Protein AF-A0A1S8FJV5-F1 (afdb_monomer)

Secondary structure (DSSP, 8-state):
-----------HHHHHHHHHHHTT-GGG-HHHHHHHHHHHHTTS-S-HHHHHHHHHHHHHHHHHHHHH-GGGGG-HHHHHHHHHHHHHHHHSHHHHHHHHHHHHHHHHTT-

Solvent-accessible surface area (backbone atoms only — not comparable to full-atom values): 6586 Å² total; per-residue (Å²): 139,83,82,80,79,81,74,81,76,68,56,73,69,59,55,50,43,53,52,43,41,72,69,68,40,74,77,52,40,63,67,60,48,51,52,51,48,48,59,56,47,70,70,50,62,88,52,70,78,69,31,50,58,52,40,50,43,55,45,52,53,51,50,49,36,53,75,72,32,71,70,50,77,75,39,74,64,50,58,54,50,47,68,58,48,40,56,59,39,60,71,33,62,72,53,33,49,51,50,51,51,50,54,50,51,66,64,57,78,78,118

Mean predicted aligned error: 11.84 Å

pLDDT: mean 76.92, std 16.37, range [39.41, 95.06]

Foldseek 3Di:
DDDDPPPPDDDPVVVVLVVCVVVVPVLSPPVVLLVVLLVLLVPQDPPPPVSLLSSLLSNVVSVCCSVVNPVLVVDPVSVVVSVVVSVVQCVPPVSSVVSVVVSVVSVPVPD

Radius of gyration: 17.73 Å; Cα contacts (8 Å, |Δi|>4): 53; chains: 1; bounding box: 62×35×37 Å

Sequence (111 aa):
MGSVKESQKAAPTEQIARQMLALGNPRFDLEALEKKMRARIQKLSPDVDRSLDASVRVFIEGVLLWEFGDDLNQDPHFYQMLDEIVPKICENKDLANKFHQLFSDMQSRQR

Structure (mmCIF, N/CA/C/O backbone):
data_AF-A0A1S8FJV5-F1
#
_entry.id   AF-A0A1S8FJV5-F1
#
loop_
_atom_site.group_PDB
_atom_site.id
_atom_site.type_symbol
_atom_site.label_atom_id
_atom_site.label_alt_id
_atom_site.label_comp_id
_atom_site.label_asym_id
_atom_site.label_entity_id
_atom_site.label_seq_id
_atom_site.pdbx_PDB_ins_code
_atom_site.Cartn_x
_atom_site.Cartn_y
_atom_site.Cartn_z
_atom_site.occupancy
_atom_site.B_iso_or_equiv
_atom_site.auth_seq_id
_atom_site.auth_comp_id
_atom_site.auth_asym_id
_atom_site.auth_atom_id
_atom_site.pdbx_PDB_model_num
ATOM 1 N N . MET A 1 1 ? 47.246 -2.739 20.776 1.00 41.44 1 MET A N 1
ATOM 2 C CA . MET A 1 1 ? 45.804 -2.698 21.101 1.00 41.44 1 MET A CA 1
ATOM 3 C C . MET A 1 1 ? 45.089 -2.086 19.909 1.00 41.44 1 MET A C 1
ATOM 5 O O . MET A 1 1 ? 45.192 -0.885 19.705 1.00 41.44 1 MET A O 1
ATOM 9 N N . GLY A 1 2 ? 44.524 -2.925 19.038 1.00 39.41 2 GLY A N 1
ATOM 10 C CA . GLY A 1 2 ? 43.854 -2.492 17.812 1.00 39.41 2 GLY A CA 1
ATOM 11 C C . GLY A 1 2 ? 42.355 -2.356 18.047 1.00 39.41 2 GLY A C 1
ATOM 12 O O . GLY A 1 2 ? 41.703 -3.343 18.370 1.00 39.41 2 GLY A O 1
ATOM 13 N N . SER A 1 3 ? 41.823 -1.147 17.887 1.00 42.53 3 SER A N 1
ATOM 14 C CA . SER A 1 3 ? 40.380 -0.911 17.856 1.00 42.53 3 SER A CA 1
ATOM 15 C C . SER A 1 3 ? 39.877 -1.152 16.437 1.00 42.53 3 SER A C 1
ATOM 17 O O . SER A 1 3 ? 40.104 -0.344 15.535 1.00 42.53 3 SER A O 1
ATOM 19 N N . VAL A 1 4 ? 39.222 -2.292 16.237 1.00 45.38 4 VAL A N 1
ATOM 20 C CA . VAL A 1 4 ? 38.494 -2.611 15.009 1.00 45.38 4 VAL A CA 1
ATOM 21 C C . VAL A 1 4 ? 37.284 -1.682 14.938 1.00 45.38 4 VAL A C 1
ATOM 23 O O . VAL A 1 4 ? 36.382 -1.755 15.766 1.00 45.38 4 VAL A O 1
ATOM 26 N N . LYS A 1 5 ? 37.282 -0.775 13.957 1.00 46.78 5 LYS A N 1
ATOM 27 C CA . LYS A 1 5 ? 36.084 -0.039 13.548 1.00 46.78 5 LYS A CA 1
ATOM 28 C C . LYS A 1 5 ? 35.141 -1.037 12.876 1.00 46.78 5 LYS A C 1
ATOM 30 O O . LYS A 1 5 ? 35.322 -1.354 11.701 1.00 46.78 5 LYS A O 1
ATOM 35 N N . GLU A 1 6 ? 34.165 -1.546 13.622 1.00 42.50 6 GLU A N 1
ATOM 36 C CA . GLU A 1 6 ? 33.012 -2.254 13.064 1.00 42.50 6 GLU A CA 1
ATOM 37 C C . GLU A 1 6 ? 32.276 -1.316 12.102 1.00 42.50 6 GLU A C 1
ATOM 39 O O . GLU A 1 6 ? 31.509 -0.437 12.487 1.00 42.50 6 GLU A O 1
ATOM 44 N N . SER A 1 7 ? 32.578 -1.477 10.816 1.00 46.72 7 SER A N 1
ATOM 45 C CA . SER A 1 7 ? 31.801 -0.895 9.734 1.00 46.72 7 SER A CA 1
ATOM 46 C C . SER A 1 7 ? 30.506 -1.689 9.650 1.00 46.72 7 SER A C 1
ATOM 48 O O . SER A 1 7 ? 30.498 -2.813 9.149 1.00 46.72 7 SER A O 1
ATOM 50 N N . GLN A 1 8 ? 29.426 -1.119 10.183 1.00 49.91 8 GLN A N 1
ATOM 51 C CA . GLN A 1 8 ? 28.072 -1.624 9.992 1.00 49.91 8 GLN A CA 1
ATOM 52 C C . GLN A 1 8 ? 27.805 -1.727 8.484 1.00 49.91 8 GLN A C 1
ATOM 54 O O . GLN A 1 8 ? 27.640 -0.722 7.791 1.00 49.91 8 GLN A O 1
ATOM 59 N N . LYS A 1 9 ? 27.827 -2.956 7.958 1.00 48.88 9 LYS A N 1
ATOM 60 C CA . LYS A 1 9 ? 27.350 -3.265 6.611 1.00 48.88 9 LYS A CA 1
ATOM 61 C C . LYS A 1 9 ? 25.850 -2.998 6.601 1.00 48.88 9 LYS A C 1
ATOM 63 O O . LYS A 1 9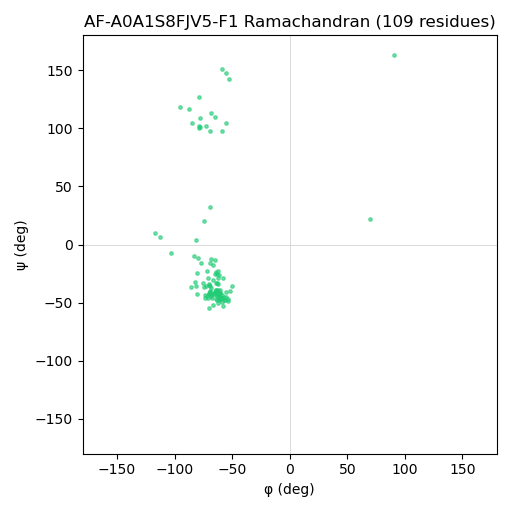 ? 25.098 -3.736 7.232 1.00 48.88 9 LYS A O 1
ATOM 68 N N . ALA A 1 10 ? 25.432 -1.951 5.896 1.00 49.31 10 ALA A N 1
ATOM 69 C CA . ALA A 1 10 ? 24.034 -1.787 5.524 1.00 49.31 10 ALA A CA 1
ATOM 70 C C . ALA A 1 10 ? 23.559 -3.070 4.819 1.00 49.31 10 ALA A C 1
ATOM 72 O O . ALA A 1 10 ? 24.334 -3.701 4.090 1.00 49.31 10 ALA A O 1
ATOM 73 N N . ALA A 1 11 ? 22.318 -3.486 5.072 1.00 54.41 11 ALA A N 1
ATOM 74 C CA . ALA A 1 11 ? 21.757 -4.672 4.437 1.00 54.41 11 ALA A CA 1
ATOM 75 C C . ALA A 1 11 ? 21.859 -4.543 2.899 1.00 54.41 11 ALA A C 1
ATOM 77 O O . ALA A 1 11 ? 21.764 -3.423 2.384 1.00 54.41 11 ALA A O 1
ATOM 78 N N . PRO A 1 12 ? 22.036 -5.648 2.146 1.00 57.12 12 PRO A N 1
ATOM 79 C CA . PRO A 1 12 ? 22.237 -5.612 0.690 1.00 57.12 12 PRO A CA 1
ATOM 80 C C . PRO A 1 12 ? 21.193 -4.757 -0.044 1.00 57.12 12 PRO A C 1
ATOM 82 O O . PRO A 1 12 ? 21.518 -4.031 -0.981 1.00 57.12 12 PRO A O 1
ATOM 85 N N . THR A 1 13 ? 19.956 -4.777 0.450 1.00 60.84 13 THR A N 1
ATOM 86 C CA . THR A 1 13 ? 18.806 -4.022 -0.053 1.00 60.84 13 THR A CA 1
ATOM 87 C C . THR A 1 13 ? 18.997 -2.507 0.039 1.00 60.84 13 THR A C 1
ATOM 89 O O . THR A 1 13 ? 18.662 -1.775 -0.886 1.00 60.84 13 THR A O 1
ATOM 92 N N . GLU A 1 14 ? 19.602 -2.022 1.121 1.00 64.00 14 GLU A N 1
ATOM 93 C CA . GLU A 1 14 ? 19.800 -0.591 1.363 1.00 64.00 14 GLU A CA 1
ATOM 94 C C . GLU A 1 14 ? 20.923 -0.022 0.482 1.00 64.00 14 GLU A C 1
ATOM 96 O O . GLU A 1 14 ? 20.861 1.116 0.018 1.00 64.00 14 GLU A O 1
ATOM 101 N N . GLN A 1 15 ? 21.945 -0.834 0.195 1.00 68.19 15 GLN A N 1
ATOM 102 C CA . GLN A 1 15 ? 23.051 -0.447 -0.679 1.00 68.19 15 GLN A CA 1
ATOM 103 C C . GLN A 1 15 ? 22.636 -0.426 -2.158 1.00 68.19 15 GLN A C 1
ATOM 105 O O . GLN A 1 15 ? 23.053 0.469 -2.897 1.00 68.19 15 GLN A O 1
ATOM 110 N N . ILE A 1 16 ? 21.777 -1.363 -2.571 1.00 67.94 16 ILE A N 1
ATOM 111 C CA . ILE A 1 16 ? 21.184 -1.400 -3.914 1.00 67.94 16 ILE A CA 1
ATOM 112 C C . ILE A 1 16 ? 20.231 -0.215 -4.109 1.00 67.94 16 ILE A C 1
ATOM 114 O O . ILE A 1 16 ? 20.355 0.496 -5.105 1.00 67.94 16 ILE A O 1
ATOM 118 N N . ALA A 1 17 ? 19.360 0.072 -3.135 1.00 62.03 17 ALA A N 1
ATOM 119 C CA . ALA A 1 17 ? 18.460 1.226 -3.190 1.00 62.03 17 ALA A CA 1
ATOM 120 C C . ALA A 1 17 ? 19.229 2.554 -3.318 1.00 62.03 17 ALA A C 1
ATOM 122 O O . ALA A 1 17 ? 18.900 3.385 -4.163 1.00 62.03 17 ALA A O 1
ATOM 123 N N . ARG A 1 18 ? 20.320 2.732 -2.554 1.00 65.81 18 ARG A N 1
ATOM 124 C CA . ARG A 1 18 ? 21.183 3.927 -2.641 1.00 65.81 18 ARG A CA 1
ATOM 125 C C . ARG A 1 18 ? 21.887 4.066 -3.994 1.00 65.81 18 ARG A C 1
ATOM 127 O O . ARG A 1 18 ? 21.993 5.180 -4.502 1.00 65.81 18 ARG A O 1
ATOM 134 N N . GLN A 1 19 ? 22.361 2.969 -4.588 1.00 65.38 19 GLN A N 1
ATOM 135 C CA . GLN A 1 19 ? 22.968 3.010 -5.925 1.00 65.38 19 GLN A CA 1
ATOM 136 C C . GLN A 1 19 ? 21.938 3.309 -7.016 1.00 65.38 19 GLN A C 1
ATOM 138 O O . GLN A 1 19 ? 22.221 4.089 -7.920 1.00 65.38 19 GLN A O 1
ATOM 143 N N . MET A 1 20 ? 20.735 2.746 -6.922 1.00 63.62 20 MET A N 1
ATOM 144 C CA . MET A 1 20 ? 19.676 2.979 -7.905 1.00 63.62 20 MET A CA 1
ATOM 145 C C . MET A 1 20 ? 19.107 4.405 -7.832 1.00 63.62 20 MET A C 1
ATOM 147 O O . MET A 1 20 ? 18.819 4.999 -8.871 1.00 63.62 20 MET A O 1
ATOM 151 N N . LEU A 1 21 ? 19.034 4.989 -6.630 1.00 61.91 21 LEU A N 1
ATOM 152 C CA . LEU A 1 21 ? 18.757 6.415 -6.422 1.00 61.91 21 LEU A CA 1
ATOM 153 C C . LEU A 1 21 ? 19.818 7.309 -7.079 1.00 61.91 21 LEU A C 1
ATOM 155 O O . LEU A 1 21 ? 19.479 8.266 -7.771 1.00 61.91 21 LEU A O 1
ATOM 159 N N . ALA A 1 22 ? 21.103 6.974 -6.915 1.00 62.22 22 ALA A N 1
ATOM 160 C CA . ALA A 1 22 ? 22.210 7.716 -7.524 1.00 62.22 22 ALA A CA 1
ATOM 161 C C . ALA A 1 22 ? 22.217 7.642 -9.064 1.00 62.22 22 ALA A C 1
ATOM 163 O O . ALA A 1 22 ? 22.718 8.551 -9.722 1.00 62.22 22 ALA A O 1
ATOM 164 N N . LEU A 1 23 ? 21.630 6.588 -9.639 1.00 63.34 23 LEU A N 1
ATOM 165 C CA . LEU A 1 23 ? 21.435 6.425 -11.082 1.00 63.34 23 LEU A CA 1
ATOM 166 C C . LEU A 1 23 ? 20.207 7.184 -11.618 1.00 63.34 23 LEU A C 1
ATOM 168 O O . LEU A 1 23 ? 19.894 7.076 -12.802 1.00 63.34 23 LEU A O 1
ATOM 172 N N . GLY A 1 24 ? 19.509 7.950 -10.772 1.00 52.59 24 GLY A N 1
ATOM 173 C CA . GLY A 1 24 ? 18.350 8.745 -11.173 1.00 52.59 24 GLY A CA 1
ATOM 174 C C . GLY A 1 24 ? 17.132 7.900 -11.536 1.00 52.59 24 GLY A C 1
ATOM 175 O O . GLY A 1 24 ? 16.272 8.372 -12.275 1.00 52.59 24 GLY A O 1
ATOM 176 N N . ASN A 1 25 ? 17.053 6.655 -11.054 1.00 58.31 25 ASN A N 1
ATOM 177 C CA . ASN A 1 25 ? 15.901 5.804 -11.307 1.00 58.31 25 ASN A CA 1
ATOM 178 C C . ASN A 1 25 ? 14.744 6.222 -10.376 1.00 58.31 25 ASN A C 1
ATOM 180 O O . ASN A 1 25 ? 14.808 5.956 -9.171 1.00 58.31 25 ASN A O 1
ATOM 184 N N . PRO A 1 26 ? 13.666 6.839 -10.901 1.00 57.41 26 PRO A N 1
ATOM 185 C CA . PRO A 1 26 ? 12.567 7.358 -10.084 1.00 57.41 26 PRO A CA 1
ATOM 186 C C . PRO A 1 26 ? 11.803 6.252 -9.341 1.00 57.41 26 PRO A C 1
ATOM 188 O O . PRO A 1 26 ? 11.045 6.544 -8.420 1.00 57.41 26 PRO A O 1
ATOM 191 N N . ARG A 1 27 ? 12.015 4.976 -9.704 1.00 58.25 27 ARG A N 1
ATOM 192 C CA . ARG A 1 27 ? 11.460 3.817 -8.991 1.00 58.25 27 ARG A CA 1
ATOM 193 C C . ARG A 1 27 ? 12.047 3.597 -7.600 1.00 58.25 27 ARG A 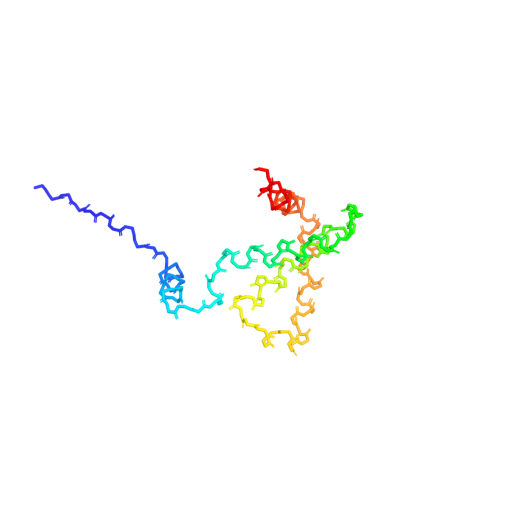C 1
ATOM 195 O O . ARG A 1 27 ? 11.469 2.824 -6.866 1.00 58.25 27 ARG A O 1
ATOM 202 N N . PHE A 1 28 ? 13.138 4.257 -7.212 1.00 64.62 28 PHE A N 1
ATOM 203 C CA . PHE A 1 28 ? 13.715 4.100 -5.867 1.00 64.62 28 PHE A CA 1
ATOM 204 C C . PHE A 1 28 ? 13.602 5.358 -5.002 1.00 64.62 28 PHE A C 1
ATOM 206 O O . PHE A 1 28 ? 14.123 5.390 -3.888 1.00 64.62 28 PHE A O 1
ATOM 213 N N . ASP A 1 29 ? 12.893 6.380 -5.486 1.00 79.56 29 ASP A N 1
ATOM 214 C CA . ASP A 1 29 ? 12.600 7.588 -4.722 1.00 79.56 29 ASP A CA 1
ATOM 215 C C . ASP A 1 29 ? 11.450 7.341 -3.736 1.00 79.56 29 ASP A C 1
ATOM 217 O O . ASP A 1 29 ? 10.265 7.337 -4.087 1.00 79.56 29 ASP A O 1
ATOM 221 N N . LEU A 1 30 ? 11.829 7.114 -2.477 1.00 78.06 30 LEU A N 1
ATOM 222 C CA . LEU A 1 30 ? 10.900 6.895 -1.373 1.00 78.06 30 LEU A CA 1
ATOM 223 C C . LEU A 1 30 ? 10.015 8.123 -1.112 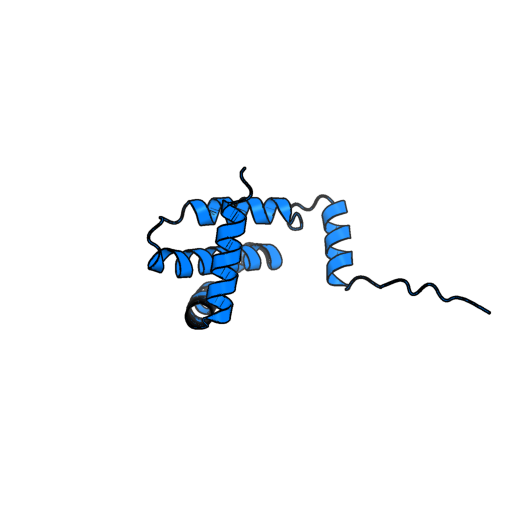1.00 78.06 30 LEU A C 1
ATOM 225 O O . LEU A 1 30 ? 8.851 7.965 -0.750 1.00 78.06 30 LEU A O 1
ATOM 229 N N . GLU A 1 31 ? 10.530 9.335 -1.331 1.00 82.25 31 GLU A N 1
ATOM 230 C CA . GLU A 1 31 ? 9.765 10.5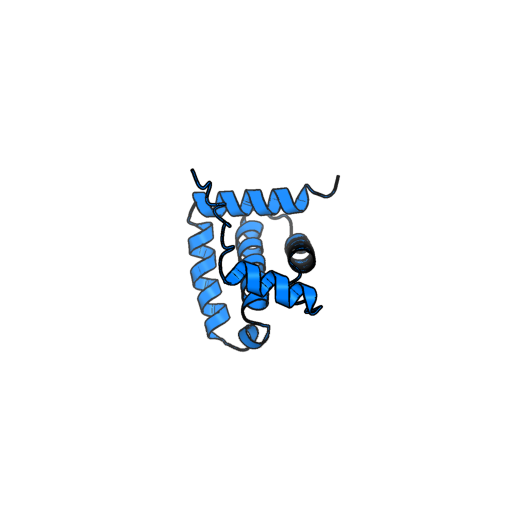71 -1.153 1.00 82.25 31 GLU A CA 1
ATOM 231 C C . GLU A 1 31 ? 8.687 10.694 -2.240 1.00 82.25 31 GLU A C 1
ATOM 233 O O . GLU A 1 31 ? 7.525 11.008 -1.953 1.00 82.25 31 GLU A O 1
ATOM 238 N N . ALA A 1 32 ? 9.028 10.351 -3.486 1.00 80.56 32 ALA A N 1
ATOM 239 C CA . ALA A 1 32 ? 8.061 10.276 -4.578 1.00 80.56 32 ALA A CA 1
ATOM 240 C C . ALA A 1 32 ? 6.991 9.196 -4.338 1.00 80.56 32 ALA A C 1
ATOM 242 O O . ALA A 1 32 ? 5.806 9.438 -4.607 1.00 80.56 32 ALA A O 1
ATOM 243 N N . LEU A 1 33 ? 7.376 8.031 -3.800 1.00 82.62 33 LEU A N 1
ATOM 244 C CA . LEU A 1 33 ? 6.433 6.981 -3.411 1.00 82.62 33 LEU A CA 1
ATOM 245 C C . LEU A 1 33 ? 5.481 7.471 -2.316 1.00 82.62 33 LEU A C 1
ATOM 247 O O . LEU A 1 33 ? 4.264 7.358 -2.476 1.00 82.62 33 LEU A O 1
ATOM 251 N N . GLU A 1 34 ? 6.012 8.052 -1.239 1.00 84.12 34 GLU A N 1
ATOM 252 C CA . GLU A 1 34 ? 5.213 8.583 -0.132 1.00 84.12 34 GLU A CA 1
ATOM 253 C C . GLU A 1 34 ? 4.210 9.627 -0.640 1.00 84.12 34 GLU A C 1
ATOM 255 O O . GLU A 1 34 ? 3.017 9.564 -0.324 1.00 84.12 34 GLU A O 1
ATOM 260 N N . LYS A 1 35 ? 4.662 10.549 -1.499 1.00 85.06 35 LYS A N 1
ATOM 261 C CA . LYS A 1 35 ? 3.814 11.571 -2.122 1.00 85.06 35 LYS A CA 1
ATOM 262 C C . LYS A 1 35 ? 2.708 10.955 -2.982 1.00 85.06 35 LYS A C 1
ATOM 264 O O . LYS A 1 35 ? 1.555 11.385 -2.890 1.00 85.06 35 LYS A O 1
ATOM 269 N N . LYS A 1 36 ? 3.028 9.938 -3.792 1.00 84.69 36 LYS A N 1
ATOM 270 C CA . LYS A 1 36 ? 2.051 9.212 -4.623 1.00 84.69 36 LYS A CA 1
ATOM 271 C C . LYS A 1 36 ? 1.017 8.497 -3.754 1.00 84.69 36 LYS A C 1
ATOM 273 O O . LYS A 1 36 ? -0.178 8.636 -4.012 1.00 84.69 36 LYS A O 1
ATOM 278 N N . MET A 1 37 ? 1.449 7.777 -2.719 1.00 85.12 37 MET A N 1
ATOM 279 C CA . MET A 1 37 ? 0.548 7.054 -1.815 1.00 85.12 37 MET A CA 1
ATOM 280 C C . MET A 1 37 ? -0.368 8.005 -1.057 1.00 85.12 37 MET A C 1
ATOM 282 O O . MET A 1 37 ? -1.580 7.799 -1.036 1.00 85.12 37 MET A O 1
ATOM 286 N N . ARG A 1 38 ? 0.175 9.110 -0.541 1.00 83.44 38 ARG A N 1
ATOM 287 C CA . ARG A 1 38 ? -0.609 10.153 0.126 1.00 83.44 38 ARG A CA 1
ATOM 288 C C . ARG A 1 38 ? -1.704 10.706 -0.783 1.00 83.44 38 ARG A C 1
ATOM 290 O O . ARG A 1 38 ? -2.859 10.767 -0.374 1.00 83.44 38 ARG A O 1
ATOM 297 N N . ALA A 1 39 ? -1.365 11.046 -2.026 1.00 83.69 39 ALA A N 1
ATOM 298 C CA . ALA A 1 39 ? -2.329 11.567 -2.991 1.00 83.69 39 ALA A CA 1
ATOM 299 C C . ALA A 1 39 ? -3.419 10.546 -3.365 1.00 83.69 39 ALA A C 1
ATOM 301 O O . ALA A 1 39 ? -4.550 10.942 -3.642 1.00 83.69 39 ALA A O 1
ATOM 302 N N . ARG A 1 40 ? -3.104 9.241 -3.395 1.00 82.75 40 ARG A N 1
ATOM 303 C CA . ARG A 1 40 ? -4.108 8.191 -3.639 1.00 82.75 40 ARG A CA 1
ATOM 304 C C . ARG A 1 40 ? -5.016 7.989 -2.424 1.00 82.75 40 ARG A C 1
ATOM 306 O O . ARG A 1 40 ? -6.225 7.926 -2.605 1.00 82.75 40 ARG A O 1
ATOM 313 N N . ILE A 1 41 ? -4.458 7.959 -1.214 1.00 80.81 41 ILE A N 1
ATOM 314 C CA . ILE A 1 41 ? -5.218 7.791 0.035 1.00 80.81 41 ILE A CA 1
ATOM 315 C C . ILE A 1 41 ? -6.152 8.985 0.276 1.00 80.81 41 ILE A C 1
ATOM 317 O O . ILE A 1 41 ? -7.310 8.791 0.613 1.00 80.81 41 ILE A O 1
ATOM 321 N N . GLN A 1 42 ? -5.710 10.220 0.017 1.00 77.06 42 GLN A N 1
ATOM 322 C CA . GLN A 1 42 ? -6.549 11.424 0.157 1.00 77.06 42 GLN A CA 1
ATOM 323 C C . GLN A 1 42 ? -7.775 11.448 -0.766 1.00 77.06 42 GLN A C 1
ATOM 325 O O . GLN A 1 42 ? -8.737 12.161 -0.493 1.00 77.06 42 GLN A O 1
ATOM 330 N N . LYS A 1 43 ? -7.739 10.707 -1.879 1.00 78.56 43 LYS A N 1
ATOM 331 C CA . LYS A 1 43 ? -8.880 10.590 -2.797 1.00 78.56 43 LYS A CA 1
ATOM 332 C C . LYS A 1 43 ? -9.933 9.598 -2.304 1.00 78.56 43 LYS A C 1
ATOM 334 O O . LYS A 1 43 ? -11.021 9.561 -2.874 1.00 78.56 43 LYS A O 1
ATOM 339 N N . LEU A 1 44 ? -9.624 8.797 -1.285 1.00 74.75 44 LEU A N 1
ATOM 340 C CA . LEU A 1 44 ? -10.582 7.901 -0.650 1.00 74.75 44 LEU A CA 1
ATOM 341 C C . LEU A 1 44 ? -11.459 8.728 0.303 1.00 74.75 44 LEU A C 1
ATOM 343 O O . LEU A 1 44 ? -10.953 9.497 1.116 1.00 74.75 44 LEU A O 1
ATOM 347 N N . SER A 1 45 ? -12.783 8.626 0.154 1.00 56.75 45 SER A N 1
ATOM 348 C CA . SER A 1 45 ? -13.750 9.389 0.953 1.00 56.75 45 SER A CA 1
ATOM 349 C C . SER A 1 45 ? -13.608 9.131 2.465 1.00 56.75 45 SER A C 1
ATOM 351 O O . SER A 1 45 ? -13.255 8.022 2.859 1.00 56.75 45 SER A O 1
ATOM 353 N N . PRO A 1 46 ? -13.952 10.113 3.323 1.00 58.59 46 PRO A N 1
ATOM 354 C CA . PRO A 1 46 ? -13.742 10.066 4.778 1.00 58.59 46 PRO A CA 1
ATOM 355 C C . PRO A 1 46 ? -14.700 9.138 5.556 1.00 58.59 46 PRO A C 1
ATOM 357 O O . PRO A 1 46 ? -14.874 9.313 6.759 1.00 58.59 46 PRO A O 1
ATOM 360 N N . ASP A 1 47 ? -15.346 8.172 4.901 1.00 57.53 47 ASP A N 1
ATOM 361 C CA . ASP A 1 47 ? -16.264 7.247 5.573 1.00 57.53 47 ASP A CA 1
ATOM 362 C C . ASP A 1 47 ? -15.451 6.170 6.311 1.00 57.53 47 ASP A C 1
ATOM 364 O O . ASP A 1 47 ? -14.876 5.275 5.693 1.00 57.53 47 ASP A O 1
ATOM 368 N N . VAL A 1 48 ? -15.320 6.331 7.629 1.00 54.84 48 VAL A N 1
ATOM 369 C CA . VAL A 1 48 ? -14.211 5.822 8.460 1.00 54.84 48 VAL A CA 1
ATOM 370 C C . VAL A 1 48 ? -13.988 4.308 8.339 1.00 54.84 48 VAL A C 1
ATOM 372 O O . VAL A 1 48 ? -12.842 3.888 8.181 1.00 54.84 48 VAL A O 1
ATOM 375 N N . ASP A 1 49 ? -15.047 3.497 8.296 1.00 50.94 49 ASP A N 1
ATOM 376 C CA . ASP A 1 49 ? -14.917 2.031 8.232 1.00 50.94 49 ASP A CA 1
ATOM 377 C C . ASP A 1 49 ? -14.640 1.505 6.817 1.00 50.94 49 ASP A C 1
ATOM 379 O O . ASP A 1 49 ? -13.843 0.589 6.640 1.00 50.94 49 ASP A O 1
ATOM 383 N N . ARG A 1 50 ? -15.214 2.120 5.772 1.00 57.59 50 ARG A N 1
ATOM 384 C CA . ARG A 1 50 ? -14.843 1.794 4.379 1.00 57.59 50 ARG A CA 1
ATOM 385 C C . ARG A 1 50 ? -13.504 2.417 3.978 1.00 57.59 50 ARG A C 1
ATOM 387 O O . ARG A 1 50 ? -12.919 2.010 2.974 1.00 57.59 50 ARG A O 1
ATOM 394 N N . SER A 1 51 ? -13.015 3.389 4.753 1.00 73.38 51 SER A N 1
ATOM 395 C CA . SER A 1 51 ? -11.756 4.080 4.490 1.00 73.38 51 SER A CA 1
ATOM 396 C C . SER A 1 51 ? -10.542 3.208 4.789 1.00 73.38 51 SER A C 1
ATOM 398 O O . SER A 1 51 ? -9.565 3.302 4.046 1.00 73.38 51 SER A O 1
ATOM 400 N N . LEU A 1 52 ? -10.583 2.345 5.815 1.00 84.62 52 LEU A N 1
ATOM 401 C CA . LEU A 1 52 ? -9.407 1.570 6.214 1.00 84.62 52 LEU A CA 1
ATOM 402 C C . LEU A 1 52 ? -9.073 0.497 5.177 1.00 84.62 52 LEU A C 1
ATOM 404 O O . LEU A 1 52 ? -7.967 0.521 4.647 1.00 84.62 52 LEU A O 1
ATOM 408 N N . ASP A 1 53 ? -10.022 -0.370 4.817 1.00 88.25 53 ASP A N 1
ATOM 409 C CA . ASP A 1 53 ? -9.832 -1.400 3.786 1.00 88.25 53 ASP A CA 1
ATOM 410 C C . ASP A 1 53 ? -9.366 -0.804 2.458 1.00 88.25 53 ASP A C 1
ATOM 412 O O . ASP A 1 53 ? -8.406 -1.280 1.849 1.00 88.25 53 ASP A O 1
ATOM 416 N N . ALA A 1 54 ? -10.000 0.289 2.026 1.00 88.00 54 ALA A N 1
ATOM 417 C CA . ALA A 1 54 ? -9.622 0.970 0.797 1.00 88.00 54 ALA A CA 1
ATOM 418 C C . ALA A 1 54 ? -8.211 1.577 0.887 1.00 88.00 54 ALA A C 1
ATOM 420 O O . ALA A 1 54 ? -7.437 1.476 -0.067 1.00 88.00 54 ALA A O 1
ATOM 421 N N . SER A 1 55 ? -7.852 2.174 2.028 1.00 88.00 55 SER A N 1
ATOM 422 C CA . SER A 1 55 ? -6.534 2.790 2.232 1.00 88.00 55 SER A CA 1
ATOM 423 C C . SER A 1 55 ? -5.430 1.743 2.321 1.00 88.00 55 SER A C 1
ATOM 425 O O . SER A 1 55 ? -4.391 1.902 1.683 1.00 88.00 55 SER A O 1
ATOM 427 N N . VAL A 1 56 ? -5.667 0.646 3.045 1.00 91.81 56 VAL A N 1
ATOM 428 C CA . VAL A 1 56 ? -4.762 -0.506 3.130 1.00 91.81 56 VAL A CA 1
ATOM 429 C C . VAL A 1 56 ? -4.570 -1.123 1.748 1.00 91.81 56 VAL A C 1
ATOM 431 O O . VAL A 1 56 ? -3.430 -1.321 1.333 1.00 91.81 56 VAL A O 1
ATOM 434 N N . ARG A 1 57 ? -5.652 -1.346 0.990 1.00 92.62 57 ARG A N 1
ATOM 435 C CA . ARG A 1 57 ? -5.575 -1.876 -0.378 1.00 92.62 57 ARG A CA 1
ATOM 436 C C . ARG A 1 57 ? -4.725 -0.991 -1.281 1.00 92.62 57 ARG A C 1
ATOM 438 O O . ARG A 1 57 ? -3.780 -1.481 -1.888 1.00 92.62 57 ARG A O 1
ATOM 445 N N . VAL A 1 58 ? -5.027 0.306 -1.339 1.00 90.31 58 VAL A N 1
ATOM 446 C CA . VAL A 1 58 ? -4.294 1.273 -2.172 1.00 90.31 58 VAL A CA 1
ATOM 447 C C . VAL A 1 58 ? -2.822 1.359 -1.777 1.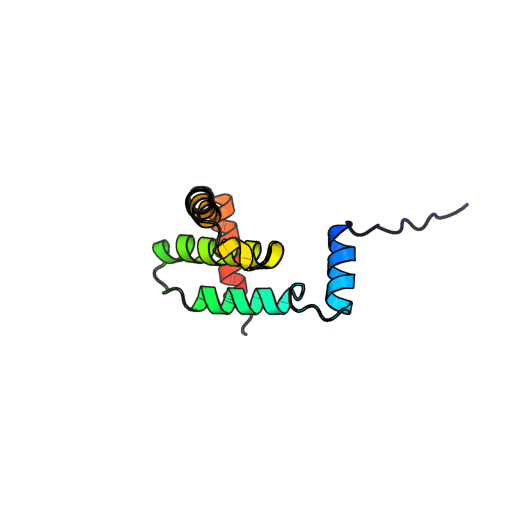00 90.31 58 VAL A C 1
ATOM 449 O O . VAL A 1 58 ? -1.960 1.472 -2.651 1.00 90.31 58 VAL A O 1
ATOM 452 N N . PHE A 1 59 ? -2.530 1.309 -0.476 1.00 91.19 59 PHE A N 1
ATOM 453 C CA . PHE A 1 59 ? -1.166 1.352 0.028 1.00 91.19 59 PHE A CA 1
ATOM 454 C C . PHE A 1 59 ? -0.382 0.099 -0.367 1.00 91.19 59 PHE A C 1
ATOM 456 O O . PHE A 1 59 ? 0.689 0.216 -0.954 1.00 91.19 59 PHE A O 1
ATOM 463 N N . ILE A 1 60 ? -0.919 -1.093 -0.095 1.00 92.31 60 ILE A N 1
ATOM 464 C CA . ILE A 1 60 ? -0.245 -2.362 -0.397 1.00 92.31 60 ILE A CA 1
ATOM 465 C C . ILE A 1 60 ? -0.069 -2.527 -1.901 1.00 92.31 60 ILE A C 1
ATOM 467 O O . ILE A 1 60 ? 1.035 -2.814 -2.349 1.00 92.31 60 ILE A O 1
ATOM 471 N N . GLU A 1 61 ? -1.119 -2.281 -2.686 1.00 92.81 61 GLU A N 1
ATOM 472 C CA . GLU A 1 61 ? -1.037 -2.276 -4.146 1.00 92.81 61 GLU A CA 1
ATOM 473 C C . GLU A 1 61 ? 0.081 -1.336 -4.611 1.00 92.81 61 GLU A C 1
ATOM 475 O O . GLU A 1 61 ? 0.946 -1.715 -5.393 1.00 92.81 61 GLU A O 1
ATOM 480 N N . GLY A 1 62 ? 0.108 -0.113 -4.084 1.00 89.56 62 GLY A N 1
ATOM 481 C CA . GLY A 1 62 ? 1.100 0.881 -4.451 1.00 89.56 62 GLY A CA 1
ATOM 482 C C . GLY A 1 62 ? 2.538 0.513 -4.084 1.00 89.56 62 GLY A C 1
ATOM 483 O O . GLY A 1 62 ? 3.433 0.773 -4.884 1.00 89.56 62 GLY A O 1
ATOM 484 N N . VAL A 1 63 ? 2.759 -0.093 -2.916 1.00 88.88 63 VAL A N 1
ATOM 485 C CA . VAL A 1 63 ? 4.077 -0.585 -2.482 1.00 88.88 63 VAL A CA 1
ATOM 486 C C . VAL A 1 63 ? 4.521 -1.770 -3.336 1.00 88.88 63 VAL A C 1
ATOM 488 O O . VAL A 1 63 ? 5.666 -1.808 -3.774 1.00 88.88 63 VAL A O 1
ATOM 491 N N . LEU A 1 64 ? 3.624 -2.713 -3.624 1.00 89.94 64 LEU A N 1
ATOM 492 C CA . LEU A 1 64 ? 3.955 -3.892 -4.423 1.00 89.94 64 LEU A CA 1
ATOM 493 C C . LEU A 1 64 ? 4.245 -3.531 -5.882 1.00 89.94 64 LEU A C 1
ATOM 495 O O . LEU A 1 64 ? 5.220 -4.019 -6.441 1.00 89.94 64 LEU A O 1
ATOM 499 N N . LEU A 1 65 ? 3.466 -2.632 -6.487 1.00 89.19 65 LEU A N 1
ATOM 500 C CA . LEU A 1 65 ? 3.748 -2.135 -7.839 1.00 89.19 65 LEU A CA 1
ATOM 501 C C . LEU A 1 65 ? 5.030 -1.299 -7.897 1.00 89.19 65 LEU A C 1
ATOM 503 O O . LEU A 1 65 ? 5.705 -1.270 -8.922 1.00 89.19 65 LEU A O 1
ATOM 507 N N . TRP A 1 66 ? 5.373 -0.609 -6.809 1.00 85.12 66 TRP A N 1
ATOM 508 C CA . TRP A 1 66 ? 6.638 0.113 -6.713 1.00 85.12 66 TRP A CA 1
ATOM 509 C C . TRP A 1 66 ? 7.834 -0.844 -6.666 1.00 85.12 66 TRP A C 1
ATOM 511 O O . TRP A 1 66 ? 8.792 -0.637 -7.406 1.00 85.12 66 TRP A O 1
ATOM 521 N N . GLU A 1 67 ? 7.744 -1.910 -5.868 1.00 84.94 67 GLU A N 1
ATOM 522 C CA . GLU A 1 67 ? 8.820 -2.893 -5.695 1.00 84.94 67 GLU A CA 1
ATOM 523 C C . GLU A 1 67 ? 8.980 -3.814 -6.917 1.00 84.94 67 GLU A C 1
ATOM 525 O O . GLU A 1 67 ? 10.088 -4.038 -7.400 1.00 84.94 67 GLU A O 1
ATOM 530 N N . PHE A 1 68 ? 7.871 -4.340 -7.441 1.00 86.88 68 PHE A N 1
ATOM 531 C CA . PHE A 1 68 ? 7.872 -5.383 -8.474 1.00 86.88 68 PHE A CA 1
ATOM 532 C C . PHE A 1 68 ? 7.556 -4.862 -9.881 1.00 86.88 68 PHE A C 1
ATOM 534 O O . PHE A 1 68 ? 7.709 -5.593 -10.859 1.00 86.88 68 PHE A O 1
ATOM 541 N N . GLY A 1 69 ? 7.177 -3.588 -10.003 1.00 86.56 69 GLY A N 1
ATOM 542 C CA . GLY A 1 69 ? 6.855 -2.938 -11.268 1.00 86.56 69 GLY A CA 1
ATOM 543 C C . GLY A 1 69 ? 5.380 -3.035 -11.665 1.00 86.56 69 GLY A C 1
ATOM 544 O O . GLY A 1 69 ? 4.612 -3.862 -11.175 1.00 86.56 69 GLY A O 1
ATOM 545 N N . ASP A 1 70 ? 4.991 -2.169 -12.605 1.00 86.62 70 ASP A N 1
ATOM 546 C CA . ASP A 1 70 ? 3.603 -2.042 -13.064 1.00 86.62 70 ASP A CA 1
ATOM 547 C C . ASP A 1 70 ? 3.111 -3.255 -13.875 1.00 86.62 70 ASP A C 1
ATOM 549 O O . ASP A 1 70 ? 1.903 -3.434 -14.021 1.00 86.62 70 ASP A O 1
ATOM 553 N N . ASP A 1 71 ? 4.015 -4.112 -14.365 1.00 88.25 71 ASP A N 1
ATOM 554 C CA . ASP A 1 71 ? 3.661 -5.346 -15.083 1.00 88.25 71 ASP A CA 1
ATOM 555 C C . ASP A 1 71 ? 2.853 -6.306 -14.195 1.00 88.25 71 ASP A C 1
ATOM 557 O O . ASP A 1 71 ? 2.018 -7.060 -14.691 1.00 88.25 71 ASP A O 1
ATOM 561 N N . LEU A 1 72 ? 3.022 -6.211 -12.870 1.00 88.56 72 LEU A N 1
ATOM 562 C CA . LEU A 1 72 ? 2.267 -6.993 -11.894 1.00 88.56 72 LEU A CA 1
ATOM 563 C C . LEU A 1 72 ? 0.758 -6.678 -11.922 1.00 88.56 72 LEU A C 1
ATOM 565 O O . LEU A 1 72 ? -0.048 -7.551 -11.618 1.00 88.56 72 LEU A O 1
ATOM 569 N N . ASN A 1 73 ? 0.343 -5.482 -12.369 1.00 87.81 73 ASN A N 1
ATOM 570 C CA . ASN A 1 73 ? -1.083 -5.171 -12.565 1.00 87.81 73 ASN A CA 1
ATOM 571 C C . ASN A 1 73 ? -1.732 -5.992 -13.688 1.00 87.81 73 ASN A C 1
ATOM 573 O O . ASN A 1 73 ? -2.958 -6.043 -13.765 1.00 87.81 73 ASN A O 1
ATOM 577 N N . GLN A 1 74 ? -0.945 -6.591 -14.585 1.00 88.25 74 GLN A N 1
ATOM 578 C CA . GLN A 1 74 ? -1.475 -7.448 -15.646 1.00 88.25 74 GLN A CA 1
ATOM 579 C C . GLN A 1 74 ? -1.719 -8.885 -15.163 1.00 88.25 74 GLN A C 1
ATOM 581 O O . GLN A 1 74 ? -2.339 -9.661 -15.888 1.00 88.25 74 GLN A O 1
ATOM 586 N N . ASP A 1 75 ? -1.252 -9.249 -13.963 1.00 91.00 75 ASP A N 1
ATOM 587 C CA . ASP A 1 75 ? -1.449 -10.579 -13.388 1.00 91.00 75 ASP A CA 1
ATOM 588 C C . ASP A 1 75 ? -2.780 -10.650 -12.612 1.00 91.00 75 ASP A C 1
ATOM 590 O O . ASP A 1 75 ? -2.939 -9.984 -11.585 1.00 91.00 75 ASP A O 1
ATOM 594 N N . PRO A 1 76 ? -3.745 -11.490 -13.029 1.00 88.12 76 PRO A N 1
ATOM 595 C CA . PRO A 1 76 ? -4.991 -11.682 -12.290 1.00 88.12 76 PRO A CA 1
ATOM 596 C C . PRO A 1 76 ? -4.787 -12.170 -10.847 1.00 88.12 76 PRO A C 1
ATOM 598 O O . PRO A 1 76 ? -5.603 -11.859 -9.976 1.00 88.12 76 PRO A O 1
ATOM 601 N N . HIS A 1 77 ? -3.706 -12.907 -10.569 1.00 92.88 77 HIS A N 1
ATOM 602 C CA . HIS A 1 77 ? -3.410 -13.416 -9.228 1.00 92.88 77 HIS A CA 1
ATOM 603 C C . HIS A 1 77 ? -2.976 -12.305 -8.271 1.00 92.88 77 HIS A C 1
ATOM 605 O O . HIS A 1 77 ? -3.136 -12.447 -7.059 1.00 92.88 77 HIS A O 1
ATOM 611 N N . PHE A 1 78 ? -2.481 -11.178 -8.790 1.00 93.06 78 PHE A N 1
ATOM 612 C CA . PHE A 1 78 ? -2.111 -10.033 -7.967 1.00 93.06 78 PHE A CA 1
ATOM 613 C C . PHE A 1 78 ? -3.319 -9.479 -7.208 1.00 93.06 78 PHE A C 1
ATOM 615 O O . PHE A 1 78 ? -3.264 -9.294 -5.991 1.00 93.06 78 PHE A O 1
ATOM 622 N N . TYR A 1 79 ? -4.441 -9.278 -7.901 1.00 92.25 79 TYR A N 1
ATOM 623 C CA . TYR A 1 79 ? -5.657 -8.774 -7.266 1.00 92.25 79 TYR A CA 1
ATOM 624 C C . TYR A 1 79 ? -6.302 -9.806 -6.338 1.00 92.25 79 TYR A C 1
ATOM 626 O O . TYR A 1 79 ? -6.780 -9.419 -5.276 1.00 92.25 79 TYR A O 1
ATOM 634 N N . GLN A 1 80 ? -6.231 -11.101 -6.671 1.00 93.25 80 GLN A N 1
ATOM 635 C CA . GLN A 1 80 ? -6.680 -12.176 -5.774 1.00 93.25 80 GLN A CA 1
ATOM 636 C C . GLN A 1 80 ? -5.884 -12.180 -4.465 1.00 93.25 80 GLN A C 1
ATOM 638 O O . GLN A 1 80 ? -6.459 -12.222 -3.381 1.00 93.25 80 GLN A O 1
ATOM 643 N N . MET A 1 81 ? -4.560 -12.052 -4.553 1.00 94.44 81 MET A N 1
ATOM 644 C CA . MET A 1 81 ? -3.698 -11.944 -3.380 1.00 94.44 81 MET A CA 1
ATOM 645 C C . MET A 1 81 ? -4.045 -10.707 -2.535 1.00 94.44 81 MET A C 1
ATOM 647 O O . MET A 1 81 ? -4.090 -10.797 -1.309 1.00 94.44 81 MET A O 1
ATOM 651 N N . LEU A 1 82 ? -4.312 -9.555 -3.160 1.00 94.00 82 LEU A N 1
ATOM 652 C CA . LEU A 1 82 ? -4.753 -8.359 -2.433 1.00 94.00 82 LEU A CA 1
ATOM 653 C C . LEU A 1 82 ? -6.089 -8.590 -1.715 1.00 94.00 82 LEU A C 1
ATOM 655 O O . LEU A 1 82 ? -6.220 -8.205 -0.553 1.00 94.00 82 LEU A O 1
ATOM 659 N N . ASP A 1 83 ? -7.045 -9.246 -2.373 1.00 93.12 83 ASP A N 1
ATOM 660 C CA . ASP A 1 83 ? -8.350 -9.577 -1.793 1.00 93.12 83 ASP A CA 1
ATOM 661 C C . ASP A 1 83 ? -8.228 -10.557 -0.605 1.00 93.12 83 ASP A C 1
ATOM 663 O O . ASP A 1 83 ? -9.075 -10.545 0.283 1.00 93.12 83 ASP A O 1
ATOM 667 N N . GLU A 1 84 ? -7.156 -11.354 -0.524 1.00 94.44 84 GLU A N 1
ATOM 668 C CA . GLU A 1 84 ? -6.866 -12.217 0.630 1.00 94.44 84 GLU A CA 1
ATOM 669 C C . GLU A 1 84 ? -6.094 -11.519 1.761 1.00 94.44 84 GLU A C 1
ATOM 671 O O . GLU A 1 84 ? -6.292 -11.831 2.939 1.00 94.44 84 GLU A O 1
ATOM 676 N N . ILE A 1 85 ? -5.161 -10.626 1.424 1.00 93.31 85 ILE A N 1
ATOM 677 C CA . ILE A 1 85 ? -4.265 -9.986 2.398 1.00 93.31 85 ILE A CA 1
ATOM 678 C C . ILE A 1 85 ? -4.960 -8.827 3.114 1.00 93.31 85 ILE A C 1
ATOM 680 O O . ILE A 1 85 ? -4.804 -8.685 4.328 1.00 93.31 85 ILE A O 1
ATOM 684 N N . VAL A 1 86 ? -5.719 -8.002 2.386 1.00 93.56 86 VAL A N 1
ATOM 685 C CA . VAL A 1 86 ? -6.350 -6.794 2.944 1.00 93.56 86 VAL A CA 1
ATOM 686 C C . VAL A 1 86 ? -7.288 -7.132 4.111 1.00 93.56 86 VAL A C 1
ATOM 688 O O . VAL A 1 86 ? -7.081 -6.560 5.184 1.00 93.56 86 VAL A O 1
ATOM 691 N N . PRO A 1 87 ? -8.216 -8.107 4.001 1.00 93.00 87 PRO A N 1
ATOM 692 C CA . PRO A 1 87 ? -9.077 -8.474 5.124 1.00 93.00 87 PRO A CA 1
ATOM 693 C C . PRO A 1 87 ? -8.282 -8.973 6.331 1.00 93.00 87 PRO A C 1
ATOM 695 O O . PRO A 1 87 ? -8.540 -8.546 7.449 1.00 93.00 87 PRO A O 1
ATOM 698 N N . LYS A 1 88 ? -7.241 -9.793 6.122 1.00 94.31 88 LYS A N 1
ATOM 699 C CA . LYS A 1 88 ? -6.394 -10.307 7.216 1.00 94.31 88 LYS A CA 1
ATOM 700 C C . LYS A 1 88 ? -5.669 -9.190 7.970 1.00 94.31 88 LYS A C 1
ATOM 702 O O . LYS A 1 88 ? -5.447 -9.301 9.175 1.00 94.31 88 LYS A O 1
ATOM 707 N N . ILE A 1 89 ? -5.281 -8.123 7.272 1.00 91.88 89 ILE A N 1
ATOM 708 C CA . ILE A 1 89 ? -4.672 -6.940 7.886 1.00 91.88 89 ILE A CA 1
ATOM 709 C C . ILE A 1 89 ? -5.712 -6.135 8.665 1.00 91.88 89 ILE A C 1
ATOM 711 O O . ILE A 1 89 ? -5.422 -5.733 9.790 1.00 91.88 89 ILE A O 1
ATOM 715 N N . CYS A 1 90 ? -6.904 -5.926 8.104 1.00 89.88 90 CYS A N 1
ATOM 716 C CA . CYS A 1 90 ? -7.976 -5.175 8.759 1.00 89.88 90 CYS A CA 1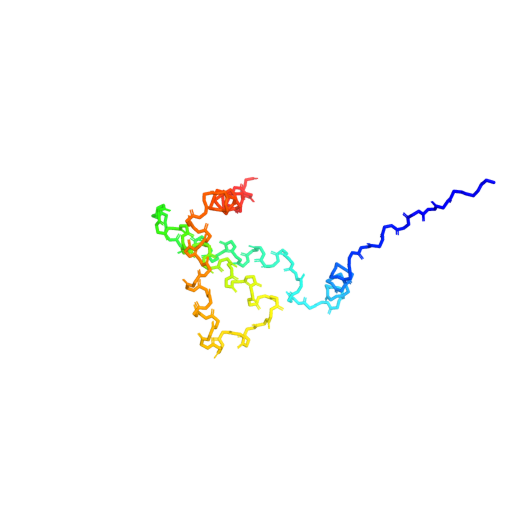
ATOM 717 C C . CYS A 1 90 ? -8.574 -5.919 9.969 1.00 89.88 90 CYS A C 1
ATOM 719 O O . CYS A 1 90 ? -8.893 -5.298 10.980 1.00 89.88 90 CYS A O 1
ATOM 721 N N . GLU A 1 91 ? -8.674 -7.248 9.914 1.00 93.06 91 GLU A N 1
ATOM 722 C CA . GLU A 1 91 ? -9.124 -8.096 11.026 1.00 93.06 91 GLU A CA 1
ATOM 723 C C . GLU A 1 91 ? -8.089 -8.159 12.161 1.00 93.06 91 GLU A C 1
ATOM 725 O O . GLU A 1 91 ? -8.434 -8.321 13.338 1.00 93.06 91 GLU A O 1
ATOM 730 N N . ASN A 1 92 ? -6.803 -8.006 11.832 1.00 95.06 92 ASN A N 1
ATOM 731 C CA . ASN A 1 92 ? -5.738 -7.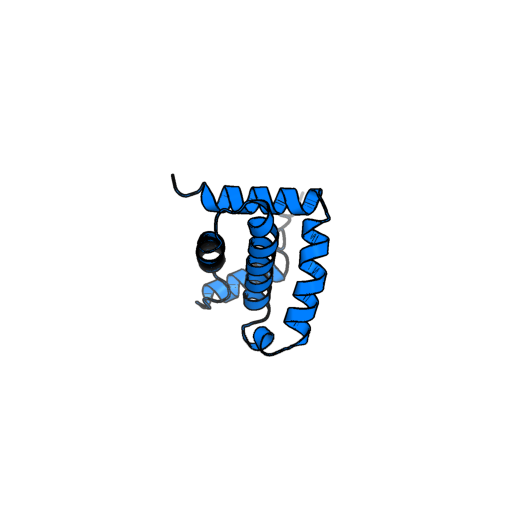937 12.819 1.00 95.06 92 ASN A CA 1
ATOM 732 C C . ASN A 1 92 ? -5.678 -6.537 13.447 1.00 95.06 92 ASN A C 1
ATOM 734 O O . ASN A 1 92 ? -5.097 -5.611 12.887 1.00 95.06 92 ASN A O 1
ATOM 738 N N . LYS A 1 93 ? -6.216 -6.407 14.664 1.00 92.00 93 LYS A N 1
ATOM 739 C CA . LYS A 1 93 ? -6.279 -5.134 15.405 1.00 92.00 93 LYS A CA 1
ATOM 740 C C . LYS A 1 93 ? -4.935 -4.410 15.515 1.00 92.00 93 LYS A C 1
ATOM 742 O O . LYS A 1 93 ? -4.897 -3.190 15.388 1.00 92.00 93 LYS A O 1
ATOM 747 N N . ASP A 1 94 ? -3.837 -5.131 15.740 1.00 94.38 94 ASP A N 1
ATOM 748 C CA . ASP A 1 94 ? -2.516 -4.514 15.887 1.00 94.38 94 ASP A CA 1
ATOM 749 C C . ASP A 1 94 ? -2.011 -3.935 14.563 1.00 94.38 94 ASP A C 1
ATOM 751 O O . ASP A 1 94 ? -1.448 -2.839 14.535 1.00 94.38 94 ASP A O 1
ATOM 755 N N . LEU A 1 95 ? -2.219 -4.650 13.455 1.00 92.00 95 LEU A N 1
ATOM 756 C CA . LEU A 1 95 ? -1.850 -4.171 12.123 1.00 92.00 95 LEU A CA 1
ATOM 757 C C . LEU A 1 95 ? -2.769 -3.040 11.662 1.00 92.00 95 LEU A C 1
ATOM 759 O O . LEU A 1 95 ? -2.269 -2.009 11.217 1.00 92.00 95 LEU A O 1
ATOM 763 N N . ALA A 1 96 ? -4.080 -3.189 11.834 1.00 90.44 96 ALA A N 1
ATOM 764 C CA . ALA A 1 96 ? -5.069 -2.158 11.541 1.00 90.44 96 ALA A CA 1
ATOM 765 C C . ALA A 1 96 ? -4.736 -0.838 12.257 1.00 90.44 96 ALA A C 1
ATOM 767 O O . ALA A 1 96 ? -4.685 0.216 11.623 1.00 90.44 96 ALA A O 1
ATOM 768 N N . ASN A 1 97 ? -4.399 -0.896 13.551 1.00 90.62 97 ASN A N 1
ATOM 769 C CA . ASN A 1 97 ? -3.990 0.280 14.321 1.00 90.62 97 ASN A CA 1
ATOM 770 C C . ASN A 1 97 ? -2.700 0.916 13.785 1.00 90.62 97 ASN A C 1
ATOM 772 O O . ASN A 1 97 ? -2.614 2.142 13.702 1.00 90.62 97 ASN A O 1
ATOM 776 N N . LYS A 1 98 ? -1.705 0.111 13.388 1.00 92.44 98 LYS A N 1
ATOM 777 C CA . LYS A 1 98 ? -0.465 0.620 12.777 1.00 92.44 98 LYS A CA 1
ATOM 778 C C . LYS A 1 98 ? -0.733 1.328 11.451 1.00 92.44 98 LYS A C 1
ATOM 780 O O . LYS A 1 98 ? -0.177 2.397 11.218 1.00 92.44 98 LYS A O 1
ATOM 785 N N . PHE A 1 99 ? -1.593 0.768 10.603 1.00 90.81 99 PHE A N 1
ATOM 786 C CA . PHE A 1 99 ? -1.990 1.408 9.348 1.00 90.81 99 PHE A CA 1
ATOM 787 C C . PHE A 1 99 ? -2.774 2.694 9.588 1.00 90.81 99 PHE A C 1
ATOM 789 O O . PHE A 1 99 ? -2.484 3.709 8.961 1.00 90.81 99 PHE A O 1
ATOM 796 N N . HIS A 1 100 ? -3.698 2.695 10.547 1.00 89.00 100 HIS A N 1
ATOM 797 C CA . HIS A 1 100 ? -4.428 3.899 10.923 1.00 89.00 100 HIS A CA 1
ATOM 798 C C . HIS A 1 100 ? -3.481 5.016 11.396 1.00 89.00 100 HIS A C 1
ATOM 800 O O . HIS A 1 100 ? -3.597 6.158 10.953 1.00 89.00 100 HIS A O 1
ATOM 806 N N . GLN A 1 101 ? -2.507 4.692 12.255 1.00 89.06 101 GLN A N 1
ATOM 807 C CA . GLN A 1 101 ? -1.474 5.641 12.685 1.00 89.06 101 GLN A CA 1
ATOM 808 C C . GLN A 1 101 ? -0.645 6.149 11.504 1.00 89.06 101 GLN A C 1
ATOM 810 O O . GLN A 1 101 ? -0.496 7.357 11.343 1.00 89.06 101 GLN A O 1
ATOM 815 N N . LEU A 1 102 ? -0.182 5.251 10.630 1.00 87.38 102 LEU A N 1
ATOM 816 C CA . LEU A 1 102 ? 0.577 5.613 9.434 1.00 87.38 102 LEU A CA 1
ATOM 817 C C . LEU A 1 102 ? -0.197 6.595 8.542 1.00 87.38 102 LEU A C 1
ATOM 819 O O . LEU A 1 102 ? 0.348 7.615 8.119 1.00 87.38 102 LEU A O 1
ATOM 823 N N . PHE A 1 103 ? -1.472 6.320 8.267 1.00 86.75 103 PHE A N 1
ATOM 824 C CA . PHE A 1 103 ? -2.299 7.184 7.426 1.00 86.75 103 PHE A CA 1
ATOM 825 C C . PHE A 1 103 ? -2.590 8.530 8.098 1.00 86.75 103 PHE A C 1
ATOM 827 O O . PHE A 1 103 ? -2.538 9.565 7.431 1.00 86.75 103 PHE A O 1
ATOM 834 N N . SER A 1 104 ? -2.807 8.539 9.416 1.00 84.56 104 SER A N 1
ATOM 835 C CA . SER A 1 104 ? -2.937 9.766 10.207 1.00 84.56 104 SER A CA 1
ATOM 836 C C . SER A 1 104 ? -1.664 10.623 10.147 1.00 84.56 104 SER A C 1
ATOM 838 O O . SER A 1 104 ? -1.736 11.836 9.922 1.00 84.56 104 SER A O 1
ATOM 840 N N . ASP A 1 105 ? -0.484 10.014 10.269 1.00 84.75 105 ASP A N 1
ATOM 841 C CA . ASP A 1 105 ? 0.808 10.705 10.184 1.00 84.75 105 ASP A CA 1
ATOM 842 C C . ASP A 1 105 ? 1.050 11.282 8.783 1.00 84.75 105 ASP A C 1
ATOM 844 O O . ASP A 1 105 ? 1.469 12.436 8.631 1.00 84.75 105 ASP A O 1
ATOM 848 N N . MET A 1 106 ? 0.718 10.515 7.740 1.00 79.75 106 MET A N 1
ATOM 849 C CA . MET A 1 106 ? 0.776 10.974 6.350 1.00 79.75 106 MET A CA 1
ATOM 850 C C . MET A 1 106 ? -0.179 12.145 6.079 1.00 79.75 106 MET A C 1
ATOM 852 O O . MET A 1 106 ? 0.097 12.975 5.215 1.00 79.75 106 MET A O 1
ATOM 856 N N . GLN A 1 107 ? -1.292 12.264 6.797 1.00 74.00 107 GLN A N 1
ATOM 857 C CA . GLN A 1 107 ? -2.185 13.420 6.675 1.00 74.00 107 GLN A CA 1
ATOM 858 C C . GLN A 1 107 ? -1.701 14.623 7.503 1.00 74.00 107 GLN A C 1
ATOM 860 O O . GLN A 1 107 ? -1.858 15.763 7.071 1.00 74.00 107 GLN A O 1
ATOM 865 N N . SER A 1 108 ? -1.055 14.381 8.647 1.00 72.81 108 SER A N 1
ATOM 866 C CA . SER A 1 108 ? -0.674 15.415 9.622 1.00 72.81 108 SER A CA 1
ATOM 867 C C . SER A 1 108 ? 0.596 16.198 9.267 1.00 72.81 108 SER A C 1
ATOM 869 O O . SER A 1 108 ? 0.735 17.346 9.681 1.00 72.81 108 SER A O 1
ATOM 871 N N . ARG A 1 109 ? 1.510 15.633 8.463 1.00 65.19 109 ARG A N 1
ATOM 872 C CA . ARG A 1 109 ? 2.762 16.283 7.998 1.00 65.19 109 ARG A CA 1
ATOM 873 C C . ARG A 1 109 ? 2.555 17.440 6.992 1.00 65.19 109 ARG A C 1
ATOM 875 O O . ARG A 1 109 ? 3.359 17.613 6.083 1.00 65.19 109 ARG A O 1
ATOM 882 N N . GLN A 1 110 ? 1.455 18.185 7.095 1.00 54.25 110 GLN A N 1
ATOM 883 C CA . GLN A 1 110 ? 1.112 19.342 6.253 1.00 54.25 110 GLN A CA 1
ATOM 884 C C . GLN A 1 110 ? 1.021 20.669 7.028 1.00 54.25 110 GLN A C 1
ATOM 886 O O . GLN A 1 110 ? 0.558 21.662 6.469 1.00 54.25 110 GLN A O 1
ATOM 891 N N . ARG A 1 111 ? 1.439 20.703 8.298 1.00 43.78 111 ARG A N 1
ATOM 892 C CA . ARG A 1 111 ? 1.531 21.941 9.081 1.00 43.78 111 ARG A CA 1
ATOM 893 C C . ARG A 1 111 ? 2.975 22.321 9.342 1.00 43.78 111 ARG A C 1
ATOM 895 O O . ARG A 1 111 ? 3.750 21.403 9.684 1.00 43.78 111 ARG A O 1
#

=== Feature glossary ===
A reading guide for the features in this record.

Start from the sequence.

  · This is the polypeptide sequence — one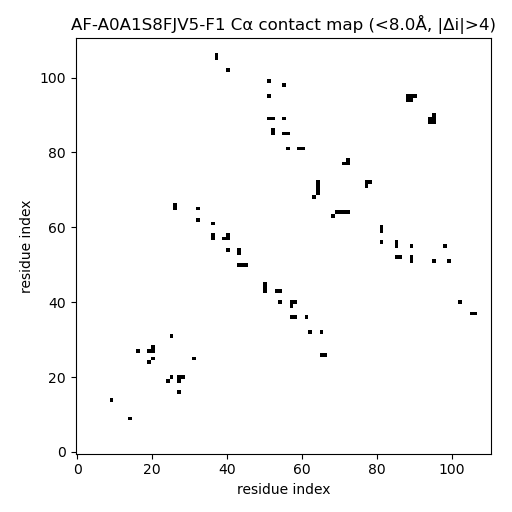 letter per residue, N-terminus first. Length ranges from a few dozen residues for small domains to over a thousand for large multi-domain proteins.

Fold it, and you get atomic coordinates and the backbone conformation that goes with them.

  · Structure coordinates are given as an mmCIF _atom_site loop: one row per atom with element, residue name, chain id, sequence number, and x/y/z position in Å. Only the four main-chain atoms per residue are included here; side chains are omitted to keep the record compact.

  · Backbone dihedral angles. Every residue except chain termini has a φ (preceding-C → N → Cα → C) and a ψ (N → Cα → C → next-N). They are reported in degrees following the IUPAC sign convention. Secondary structure is essentially a statement about which (φ, ψ) basin each residue occupies.

  · The SS8 string is DSSP's per-residue secondary-structure call. α-helix (H) means an i→i+4 H-bond ladder; β-strand (E) means the residue participates in a β-sheet; 3₁₀ (G) and π (I) are tighter and wider helices; T/S are turns/bends; '-' is loop.

  · SS3 is a coarse helix/strand/coil call (letters a/b/c) made by the P-SEA algorithm from inter-Cα distances and dihedrals. It is less detailed than DSSP but needs only Cα positions.

Summarize the fold with a handful of shape descriptors and a per-residue structural alphabet.

  · Radius of gyration (Rg) is the root-mean-square distance of Cα atoms from their centroid — a single number for overall size and compactness. A globular domain of N residues has Rg ≈ 2.2·N^0.38 Å; an extended or disordered chain has a much larger Rg. The Cα contact count is the number of residue pairs whose Cα atoms are within 8 Å and are more than four positions apart in sequence — a standard proxy for tertiary packing density. The bounding box is the smallest axis-aligned box enclosing all Cα atoms.

  · The Foldseek 3Di string encodes local tertiary geometry as a 20-letter alphabet — one character per residue — derived from the relative positions of nearby Cα atoms. Unlike the amino-acid sequence, 3Di is a direct function of the 3D structure, so two proteins with the same fold have similar 3Di strings even at low sequence identity.

  · Solvent-accessible surface area (SASA) is the area in Å² traced out by the centre of a 1.4 Å probe sphere (a water molecule) rolled over the protein's van der Waals surface (Shrake–Rupley / Lee–Richards construction). Buried residues have near-zero SASA; fully exposed residues can exceed 200 Å². The total SASA scales roughly with the number of surface residues.

Ask how reliable the model is.

  · pLDDT (predicted Local Distance Difference Test) is AlphaFold's per-residue confidence score, ranging from 0 to 100. Values above 90 indicate high confidence (typically well-packed cores); 70–90 is confident; 50–70 low confidence; below 50 usually means the region is disordered or the prediction is unreliable there. AlphaFold stores pLDDT in the mmCIF B-factor column.

  · B-factor (Debye–Waller factor) reflects atomic displacement in the crystal lattice. It is an experimental observable (units Å²), not a prediction; low values mean the atom is pinned down, high values mean it moves or is heterogeneous across the crystal.

  · Predicted Aligned Error (PAE) is an AlphaFold confidence matrix: entry (i, j) is the expected error in the position of residue j, in ångströms, when the prediction is superimposed on the true structure at residue i. Low PAE within a block of residues means that block is internally rigid and well-predicted; high PAE between two blocks means their relative placement is uncertain even if each block individually is confident.

Place it in context: what it resembles, what it is annotated as, and how it looks.

  · Nearest PDB neighbors are the top structural matches found by Foldseek when searching this structure against the entire Protein Data Bank. Each hit reports a TM-score (0 to 1; >0.5 almost always implies the same fold) and an E-value. These are *structural* homologs — they may share no detectable sequence similarity.

  · Functional annotations link the protein to curated databases. InterPro entries identify conserved domains and families by matching the sequence against member-database signatures (Pfam, PROSITE, CDD, …). Gene Ontology (GO) terms describe molecular function, biological process, and cellular component in a controlled vocabulary. CATH places the structure in a hierarchical fold classification (Class/Architecture/Topology/Homologous-superfamily). The organism is the source species.

  · Three diagnostic plots accompany the record. The Cα contact map visualizes the tertiary structure as a 2D adjacency matrix (8 Å cutoff, sequence-local contacts suppressed). The Ramachandran plot shows the distribution of backbone (φ, ψ) torsions, with points in the α and β basins reflecting secondary struc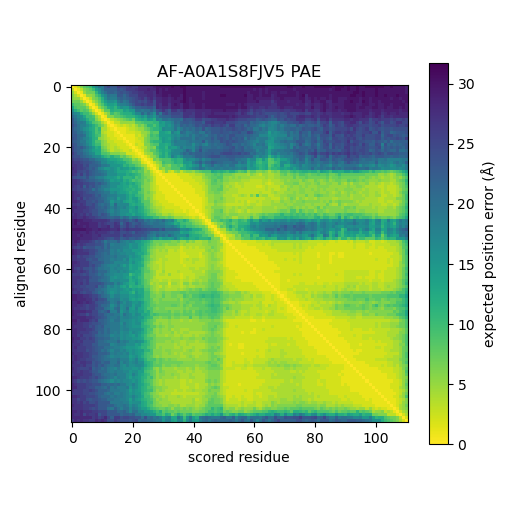ture content. The PAE plot shows AlphaFold's inter-residue confidence as a color matrix.

  · Six rendered views show the 3D structure from the faces of a cube — i.e. along ±x, ±y, ±z. Rendering representation is drawn randomly per protein from cartoon (secondary-structure ribbons), sticks (backbone bonds), or molecular surface; coloring is either N→C rainbow (blue at the N-terminus through red at the C-terminus) or one color per chain.